Protein AF-A0A2M8AW47-F1 (afdb_monomer_lite)

Secondary structure (DSSP, 8-state):
-HHHHHHHHHHHHHHHHHTTPPPP-STTHHHHHHHHHHTTS-GGG--HHHHHHHHHHHHHHHHHHHHTTT---HHHHHHHHHHHHHHHHHHHHHHHHHHHHHHHHT-

Structure (mmCIF, N/CA/C/O backbone):
data_AF-A0A2M8AW47-F1
#
_entry.id   AF-A0A2M8AW47-F1
#
loop_
_atom_site.group_PDB
_atom_site.id
_atom_site.type_symbol
_atom_site.label_atom_id
_atom_site.label_alt_id
_atom_site.label_comp_id
_atom_site.label_asym_id
_atom_site.label_entity_id
_atom_site.label_seq_id
_atom_site.pdbx_PDB_ins_code
_atom_site.Cartn_x
_atom_site.Cartn_y
_atom_site.Cartn_z
_atom_site.occupancy
_atom_site.B_iso_or_equiv
_atom_site.auth_seq_id
_atom_site.auth_comp_id
_atom_site.auth_asym_id
_atom_site.auth_atom_id
_atom_site.pdbx_PDB_model_num
ATOM 1 N N . MET A 1 1 ? 0.399 0.342 -16.537 1.00 53.62 1 MET A N 1
ATOM 2 C CA . MET A 1 1 ? 1.159 0.002 -15.313 1.00 53.62 1 MET A CA 1
ATOM 3 C C . MET A 1 1 ? 1.025 1.059 -14.212 1.00 53.62 1 MET A C 1
ATOM 5 O O . MET A 1 1 ? 0.530 0.715 -13.153 1.00 53.62 1 MET A O 1
ATOM 9 N N . PHE A 1 2 ? 1.339 2.343 -14.457 1.00 59.19 2 PHE A N 1
ATOM 10 C CA . PHE A 1 2 ? 1.214 3.436 -13.462 1.00 59.19 2 PHE A CA 1
ATOM 11 C C . PHE A 1 2 ? -0.138 3.516 -12.734 1.00 59.19 2 PHE A C 1
ATOM 13 O O . PHE A 1 2 ? -0.199 3.799 -11.542 1.00 59.19 2 PHE A O 1
ATOM 20 N N . ARG A 1 3 ? -1.228 3.218 -13.450 1.00 70.88 3 ARG A N 1
ATOM 21 C CA . ARG A 1 3 ? -2.591 3.257 -12.907 1.00 70.88 3 ARG A CA 1
ATOM 22 C C . ARG A 1 3 ? -2.850 2.208 -11.822 1.00 70.88 3 ARG A C 1
ATOM 24 O O . ARG A 1 3 ? -3.709 2.454 -10.990 1.00 70.88 3 ARG A O 1
ATOM 31 N N . TYR A 1 4 ? -2.128 1.084 -11.814 1.00 75.25 4 TYR A N 1
ATOM 32 C CA . TYR A 1 4 ? -2.319 0.027 -10.815 1.00 75.25 4 TYR A CA 1
ATOM 33 C C . TYR A 1 4 ? -1.835 0.483 -9.432 1.00 75.25 4 TYR A C 1
ATOM 35 O O . TYR A 1 4 ? -2.588 0.438 -8.466 1.00 75.25 4 TYR A O 1
ATOM 43 N N . TYR A 1 5 ? -0.622 1.039 -9.362 1.00 76.12 5 TYR A N 1
ATOM 44 C CA . TYR A 1 5 ? -0.060 1.590 -8.122 1.00 76.12 5 TYR A CA 1
ATOM 45 C C . TYR A 1 5 ? -0.893 2.751 -7.590 1.00 76.12 5 TYR A C 1
ATOM 47 O O . TYR A 1 5 ? -1.261 2.767 -6.419 1.00 76.12 5 TYR A O 1
ATOM 55 N N . ASN A 1 6 ? -1.255 3.681 -8.480 1.00 76.62 6 ASN A N 1
ATOM 56 C CA . ASN A 1 6 ? -2.096 4.815 -8.116 1.00 76.62 6 ASN A CA 1
ATOM 57 C C . ASN A 1 6 ? -3.474 4.353 -7.623 1.00 76.62 6 ASN A C 1
ATOM 59 O O . ASN A 1 6 ? -4.043 4.993 -6.751 1.00 76.62 6 ASN A O 1
ATOM 63 N N . ALA A 1 7 ? -4.025 3.257 -8.161 1.00 81.94 7 ALA A N 1
ATOM 64 C CA . ALA A 1 7 ? -5.298 2.716 -7.696 1.00 81.94 7 ALA A CA 1
ATOM 65 C C . ALA A 1 7 ? -5.202 2.178 -6.263 1.00 81.94 7 ALA A C 1
ATOM 67 O O . ALA A 1 7 ? -6.089 2.473 -5.468 1.00 81.94 7 ALA A O 1
ATOM 68 N N . ILE A 1 8 ? -4.126 1.456 -5.924 1.00 83.44 8 ILE A N 1
ATOM 69 C CA . ILE A 1 8 ? -3.880 0.977 -4.554 1.00 83.44 8 ILE A CA 1
ATOM 70 C C . ILE A 1 8 ? -3.743 2.165 -3.599 1.00 83.44 8 ILE A C 1
ATOM 72 O O . ILE A 1 8 ? -4.471 2.252 -2.617 1.00 83.44 8 ILE A O 1
ATOM 76 N N . GLU A 1 9 ? -2.872 3.123 -3.915 1.00 83.69 9 GLU A N 1
ATOM 77 C CA . GLU A 1 9 ? -2.648 4.305 -3.075 1.00 83.69 9 GLU A CA 1
ATOM 78 C C . GLU A 1 9 ? -3.932 5.135 -2.904 1.00 83.69 9 GLU A C 1
ATOM 80 O O . GLU A 1 9 ? -4.297 5.508 -1.790 1.00 83.69 9 GLU A O 1
ATOM 85 N N . HIS A 1 10 ? -4.683 5.365 -3.985 1.00 86.62 10 HIS A N 1
ATOM 86 C CA . HIS A 1 10 ? -5.966 6.064 -3.917 1.00 86.62 10 HIS A CA 1
ATOM 87 C C . HIS A 1 10 ? -7.014 5.304 -3.102 1.00 86.62 10 HIS A C 1
ATOM 89 O O . HIS A 1 10 ? -7.840 5.945 -2.452 1.00 86.62 10 HIS A O 1
ATOM 95 N N . LEU A 1 11 ? -7.011 3.970 -3.137 1.00 86.88 11 LEU A N 1
ATOM 96 C CA . LEU A 1 11 ? -7.920 3.159 -2.332 1.00 86.88 11 LEU A CA 1
ATOM 97 C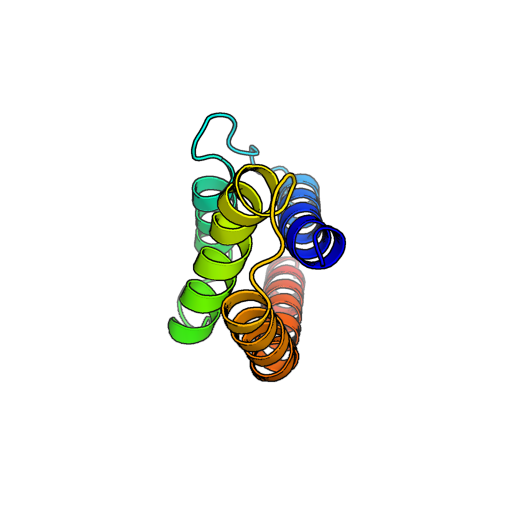 C . LEU A 1 11 ? -7.625 3.340 -0.840 1.00 86.88 11 LEU A C 1
ATOM 99 O O . LEU A 1 11 ? -8.548 3.625 -0.080 1.00 86.88 11 LEU A O 1
ATOM 103 N N . ILE A 1 12 ? -6.349 3.285 -0.445 1.00 87.19 12 ILE A N 1
ATOM 104 C CA . ILE A 1 12 ? -5.920 3.539 0.939 1.00 87.19 12 ILE A CA 1
ATOM 105 C C . ILE A 1 12 ? -6.330 4.952 1.374 1.00 87.19 12 ILE A C 1
ATOM 107 O O . ILE A 1 12 ? -6.983 5.119 2.399 1.00 87.19 12 ILE A O 1
ATOM 111 N N . ILE A 1 13 ? -6.022 5.973 0.568 1.00 87.56 13 ILE A N 1
ATOM 112 C CA . ILE A 1 13 ? -6.381 7.370 0.861 1.00 87.56 13 ILE A CA 1
ATOM 113 C C . ILE A 1 13 ? -7.895 7.526 1.048 1.00 87.56 13 ILE A C 1
ATOM 115 O O . ILE A 1 13 ? -8.339 8.236 1.948 1.00 87.56 13 ILE A O 1
ATOM 119 N N . ARG A 1 14 ? -8.708 6.885 0.200 1.00 87.69 14 ARG A N 1
ATOM 120 C CA . ARG A 1 14 ? -10.173 6.935 0.320 1.00 87.69 14 ARG A CA 1
ATOM 121 C C . ARG A 1 14 ? -10.666 6.281 1.608 1.00 87.69 14 ARG A C 1
ATOM 123 O O . ARG A 1 14 ? -11.559 6.845 2.232 1.00 87.69 14 ARG A O 1
ATOM 130 N N . LEU A 1 15 ? -10.077 5.155 2.013 1.00 85.06 15 LEU A N 1
ATOM 131 C CA . LEU A 1 15 ? -10.395 4.499 3.284 1.00 85.06 15 LEU A CA 1
ATOM 132 C C . LEU A 1 15 ? -10.045 5.396 4.478 1.00 85.06 15 LEU A C 1
ATOM 134 O O . LEU A 1 15 ? -10.895 5.621 5.333 1.00 85.06 15 LEU A O 1
ATOM 138 N N . LEU A 1 16 ? -8.850 5.993 4.496 1.00 86.62 16 LEU A N 1
ATOM 139 C CA . LEU A 1 16 ? -8.454 6.920 5.564 1.00 86.62 16 LEU A CA 1
ATOM 140 C C . LEU A 1 16 ? -9.388 8.137 5.648 1.00 86.62 16 LEU A C 1
ATOM 142 O O . LEU A 1 16 ? -9.807 8.509 6.741 1.00 86.62 16 LEU A O 1
ATOM 146 N N . LYS A 1 17 ? -9.794 8.712 4.503 1.00 87.31 17 LYS A N 1
ATOM 147 C CA . LYS A 1 17 ? -10.786 9.806 4.469 1.00 87.31 17 LYS A CA 1
ATOM 148 C C . LYS A 1 17 ? -12.135 9.387 5.031 1.00 87.31 17 LYS A C 1
ATOM 150 O O . LYS A 1 17 ? -12.729 10.153 5.782 1.00 87.31 17 LYS A O 1
ATOM 155 N N . TYR A 1 18 ? -12.619 8.206 4.650 1.00 85.62 18 TYR A N 1
ATOM 156 C CA . TYR A 1 18 ? -13.878 7.665 5.159 1.00 85.62 18 TYR A CA 1
ATOM 157 C C . TYR A 1 18 ? -13.847 7.548 6.689 1.00 85.62 18 TYR A C 1
ATOM 159 O O . TYR A 1 18 ? -14.783 7.972 7.359 1.00 85.62 18 TYR A O 1
ATOM 167 N N . LEU A 1 19 ? -12.719 7.092 7.235 1.00 83.69 19 LEU A N 1
ATOM 168 C CA . LEU A 1 19 ? -12.489 6.952 8.674 1.00 83.69 19 LEU A CA 1
ATOM 169 C C . LEU A 1 19 ? -12.087 8.258 9.379 1.00 83.69 19 LEU A C 1
ATOM 171 O O . LEU A 1 19 ? -11.806 8.243 10.574 1.00 83.69 19 LEU A O 1
ATOM 175 N N . LYS A 1 20 ? -12.060 9.392 8.662 1.00 87.38 20 LYS A N 1
ATOM 176 C CA . LYS A 1 20 ? -11.639 10.711 9.172 1.00 87.38 20 LYS A CA 1
ATOM 177 C C . LYS A 1 20 ? -10.229 10.717 9.782 1.00 87.38 20 LYS A C 1
ATOM 179 O O . LYS A 1 20 ? -9.947 11.495 10.690 1.00 87.38 20 LYS A O 1
ATOM 184 N N . ILE A 1 21 ? -9.341 9.873 9.262 1.00 85.81 21 ILE A N 1
ATOM 185 C CA . ILE A 1 21 ? -7.932 9.815 9.656 1.00 85.81 21 ILE A CA 1
ATOM 186 C C . ILE A 1 21 ? -7.147 10.808 8.807 1.00 85.81 21 ILE A C 1
ATOM 188 O O . ILE A 1 21 ? -7.361 10.925 7.596 1.00 85.81 21 ILE A O 1
ATOM 192 N N . GLU A 1 22 ? -6.233 11.530 9.449 1.00 86.06 22 GLU A N 1
ATOM 193 C CA . GLU A 1 22 ? -5.347 12.460 8.764 1.00 86.06 22 GLU A CA 1
ATOM 194 C C . GLU A 1 22 ? -4.485 11.724 7.730 1.00 86.06 22 GLU A C 1
ATOM 196 O O . GLU A 1 22 ? -3.909 10.671 8.004 1.00 86.06 22 GLU A O 1
ATOM 201 N N . ILE A 1 23 ? -4.411 12.275 6.517 1.00 83.75 23 ILE A N 1
ATOM 202 C CA . ILE A 1 23 ? -3.606 11.696 5.442 1.00 83.75 23 ILE A CA 1
ATOM 203 C C . ILE A 1 23 ? -2.202 12.290 5.527 1.00 83.75 23 ILE A C 1
ATOM 205 O O . ILE A 1 23 ? -2.056 13.501 5.331 1.00 83.75 23 ILE A O 1
ATOM 209 N N . PRO A 1 24 ? -1.165 11.465 5.739 1.00 81.88 24 PRO A N 1
ATOM 210 C CA . PRO A 1 24 ? 0.205 11.945 5.773 1.00 81.88 24 PRO A CA 1
ATOM 211 C C . PRO A 1 24 ? 0.594 12.621 4.457 1.00 81.88 24 PRO A C 1
ATOM 213 O O . PRO A 1 24 ? 0.318 12.119 3.365 1.00 81.88 24 PRO A O 1
ATOM 216 N N . SER A 1 25 ? 1.279 13.756 4.559 1.00 75.44 25 SER A N 1
ATOM 217 C CA . SER A 1 25 ? 1.797 14.506 3.414 1.00 75.44 25 SER A CA 1
ATOM 218 C C . SER A 1 25 ? 3.325 14.592 3.476 1.00 75.44 25 SER A C 1
ATOM 220 O O . SER A 1 25 ? 3.910 14.536 4.554 1.00 75.44 25 SER A O 1
ATOM 222 N N . GLY A 1 26 ? 3.987 14.687 2.318 1.00 75.19 26 GLY A N 1
ATOM 223 C CA . GLY A 1 26 ? 5.446 14.812 2.233 1.00 75.19 26 GLY A CA 1
ATOM 224 C C . GLY A 1 26 ? 6.131 13.747 1.366 1.00 75.19 26 GLY A C 1
ATOM 225 O O . GLY A 1 26 ? 5.463 12.939 0.722 1.00 75.19 26 GLY A O 1
ATOM 226 N N . PRO A 1 27 ? 7.477 13.725 1.331 1.00 64.44 27 PRO A N 1
ATOM 227 C CA . PRO A 1 27 ? 8.259 12.843 0.451 1.00 64.44 27 PRO A CA 1
ATOM 228 C C . PRO A 1 27 ? 8.046 11.341 0.708 1.00 64.44 27 PRO A C 1
ATOM 230 O O . PRO A 1 27 ? 8.192 10.524 -0.202 1.00 64.44 27 PRO A O 1
ATOM 233 N N . PHE A 1 28 ? 7.674 10.980 1.939 1.00 68.50 28 PHE A N 1
ATOM 234 C CA . PHE A 1 28 ? 7.451 9.603 2.392 1.00 68.50 28 PHE A CA 1
ATOM 235 C C . PHE A 1 28 ? 5.968 9.267 2.601 1.00 68.50 28 PHE A C 1
ATOM 237 O O . PHE A 1 28 ? 5.648 8.192 3.107 1.00 68.50 28 PHE A O 1
ATOM 244 N N . SER A 1 29 ? 5.067 10.142 2.135 1.00 73.38 29 SER A N 1
ATOM 245 C CA . SER A 1 29 ? 3.618 10.035 2.342 1.00 73.38 29 SER A CA 1
ATOM 246 C C . SER A 1 29 ? 3.053 8.664 1.984 1.00 73.38 29 SER A C 1
ATOM 248 O O . SER A 1 29 ? 2.213 8.150 2.706 1.00 73.38 29 SER A O 1
ATOM 250 N N . HIS A 1 30 ? 3.542 8.031 0.919 1.00 73.75 30 HIS A N 1
ATOM 251 C CA . HIS A 1 30 ? 3.114 6.699 0.490 1.00 73.75 30 HIS A CA 1
ATOM 252 C C . HIS A 1 30 ? 3.302 5.630 1.587 1.00 73.75 30 HIS A C 1
ATOM 254 O O . HIS A 1 30 ? 2.387 4.854 1.856 1.00 73.75 30 HIS A O 1
ATOM 260 N N . ARG A 1 31 ? 4.455 5.618 2.267 1.00 78.00 31 ARG A N 1
ATOM 261 C CA . ARG A 1 31 ? 4.742 4.674 3.356 1.00 78.00 31 ARG A CA 1
ATOM 262 C C . ARG A 1 31 ? 3.935 5.015 4.603 1.00 78.00 31 ARG A C 1
ATOM 264 O O . ARG A 1 31 ? 3.372 4.130 5.240 1.00 78.00 31 ARG A O 1
ATOM 271 N N . ASP A 1 32 ? 3.862 6.298 4.932 1.00 82.69 32 ASP A N 1
ATOM 272 C CA . ASP A 1 32 ? 3.157 6.757 6.126 1.00 82.69 32 ASP A CA 1
ATOM 273 C C . ASP A 1 32 ? 1.641 6.538 6.000 1.00 82.69 32 ASP A C 1
ATOM 275 O O . ASP A 1 32 ? 0.987 6.165 6.969 1.00 82.69 32 ASP A O 1
ATOM 279 N N . THR A 1 33 ? 1.090 6.658 4.788 1.00 85.50 33 THR A N 1
ATOM 280 C CA . THR A 1 33 ? -0.319 6.360 4.480 1.00 85.50 33 THR A CA 1
ATOM 281 C C . THR A 1 33 ? -0.629 4.877 4.706 1.00 85.50 33 THR A C 1
ATOM 283 O O . THR A 1 33 ? -1.658 4.549 5.292 1.00 85.50 33 THR A O 1
ATOM 286 N N . LEU A 1 34 ? 0.260 3.965 4.292 1.00 84.25 34 LEU A N 1
ATOM 287 C CA . LEU A 1 34 ? 0.076 2.537 4.564 1.00 84.25 34 LEU A CA 1
ATOM 288 C C . LEU A 1 34 ? 0.161 2.237 6.065 1.00 84.25 34 LEU A C 1
ATOM 290 O O . LEU A 1 34 ? -0.674 1.503 6.580 1.00 84.25 34 LEU A O 1
ATOM 294 N N . LYS A 1 35 ? 1.110 2.841 6.787 1.00 83.75 35 LYS A N 1
ATOM 295 C CA . LYS A 1 35 ? 1.200 2.692 8.249 1.00 83.75 35 LYS A CA 1
ATOM 296 C C . LYS A 1 35 ? -0.057 3.180 8.967 1.00 83.75 35 LYS A C 1
ATOM 298 O O . LYS A 1 35 ? -0.508 2.517 9.891 1.00 83.75 35 LYS A O 1
ATOM 303 N N . ALA A 1 36 ? -0.633 4.299 8.526 1.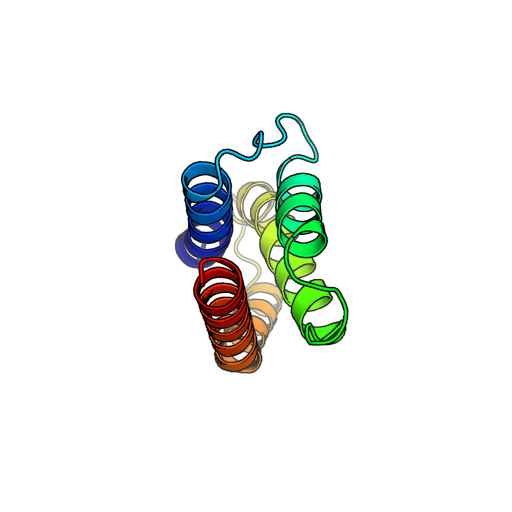00 84.56 36 ALA A N 1
ATOM 304 C CA . ALA A 1 36 ? -1.887 4.817 9.069 1.00 84.56 36 ALA A CA 1
ATOM 305 C C . ALA A 1 36 ? -3.074 3.872 8.814 1.00 84.56 36 ALA A C 1
ATOM 307 O O . ALA A 1 36 ? -3.984 3.797 9.631 1.00 84.56 36 ALA A O 1
ATOM 308 N N . LEU A 1 37 ? -3.068 3.131 7.699 1.00 83.00 37 LEU A N 1
ATOM 309 C CA . LEU A 1 37 ? -4.044 2.065 7.458 1.00 83.00 37 LEU A CA 1
ATOM 310 C C . LEU A 1 37 ? -3.787 0.852 8.361 1.00 83.00 37 LEU A C 1
ATOM 312 O O . LEU A 1 37 ? -4.725 0.250 8.868 1.00 83.00 37 LEU A O 1
ATOM 316 N N . LEU A 1 38 ? -2.526 0.485 8.571 1.00 81.88 38 LEU A N 1
ATOM 317 C CA . LEU A 1 38 ? -2.187 -0.666 9.403 1.00 81.88 38 LEU A CA 1
ATOM 318 C C . LEU A 1 38 ? -2.463 -0.428 10.888 1.00 81.88 38 LEU A C 1
ATOM 320 O O . LEU A 1 38 ? -2.824 -1.366 11.581 1.00 81.88 38 LEU A O 1
ATOM 324 N N . SER A 1 39 ? -2.352 0.807 11.380 1.00 79.88 39 SER A N 1
ATOM 325 C CA . SER A 1 39 ? -2.633 1.118 12.787 1.00 79.88 39 SER A CA 1
ATOM 326 C C . SER A 1 39 ? -4.111 0.978 13.167 1.00 79.88 39 SER A C 1
ATOM 328 O O . SER A 1 39 ? -4.423 0.835 14.348 1.00 79.88 39 SER A O 1
ATOM 330 N N . ILE A 1 40 ? -5.022 1.012 12.190 1.00 76.25 40 ILE A N 1
ATOM 331 C CA . ILE A 1 40 ? -6.469 0.849 12.406 1.00 76.25 40 ILE A CA 1
ATOM 332 C C . ILE A 1 40 ? -6.965 -0.569 12.151 1.00 76.25 40 ILE A C 1
ATOM 334 O O . ILE A 1 40 ? -7.944 -1.005 12.755 1.00 76.25 40 ILE A O 1
ATOM 338 N N . THR A 1 41 ? -6.285 -1.320 11.289 1.00 68.94 41 THR A N 1
ATOM 339 C CA . THR A 1 41 ? -6.511 -2.755 11.166 1.00 68.94 41 THR A CA 1
ATOM 340 C C . THR A 1 41 ? -5.797 -3.410 12.334 1.00 68.94 41 THR A C 1
ATOM 342 O O . THR A 1 41 ? -4.575 -3.362 12.388 1.00 68.94 41 THR A O 1
ATOM 345 N N . LYS A 1 42 ? -6.516 -4.002 13.297 1.00 64.88 42 LYS A N 1
ATOM 346 C CA . LYS A 1 42 ? -5.873 -4.769 14.381 1.00 64.88 42 LYS A CA 1
ATOM 347 C C . LYS A 1 42 ? -4.806 -5.676 13.756 1.00 64.88 42 LYS A C 1
ATOM 349 O O . LYS A 1 42 ? -5.160 -6.520 12.940 1.00 64.88 42 LYS A O 1
ATOM 354 N N . GLU A 1 43 ? -3.536 -5.494 14.131 1.00 54.66 43 GLU A N 1
ATOM 355 C CA . GLU A 1 43 ? -2.337 -6.095 13.502 1.00 54.66 43 GLU A CA 1
ATOM 356 C C . GLU A 1 43 ? -2.389 -7.625 13.302 1.00 54.66 43 GLU A C 1
ATOM 358 O O . GLU A 1 43 ? -1.534 -8.200 12.640 1.00 54.66 43 GLU A O 1
ATOM 363 N N . LYS A 1 44 ? -3.382 -8.309 13.877 1.00 52.94 44 LYS A N 1
ATOM 364 C CA . LYS A 1 44 ? -3.450 -9.764 13.985 1.00 52.94 44 LYS A CA 1
ATOM 365 C C . LYS A 1 44 ? -3.843 -10.515 12.709 1.00 52.94 44 LYS A C 1
ATOM 367 O O . LYS A 1 44 ? -3.565 -11.705 12.666 1.00 52.94 44 LYS A O 1
ATOM 372 N N . ASP A 1 45 ? -4.427 -9.866 11.698 1.00 56.50 45 ASP A N 1
ATOM 373 C CA . ASP A 1 45 ? -4.919 -10.551 10.480 1.00 56.50 45 ASP A CA 1
ATOM 374 C C . ASP A 1 45 ? -4.247 -10.103 9.174 1.00 56.50 45 ASP A C 1
ATOM 376 O O . ASP A 1 45 ? -4.650 -10.511 8.079 1.00 56.50 45 ASP A O 1
ATOM 380 N N . VAL A 1 46 ? -3.217 -9.259 9.262 1.00 63.66 46 VAL A N 1
ATOM 381 C CA . VAL A 1 46 ? -2.517 -8.767 8.076 1.00 63.66 46 VAL A CA 1
ATOM 382 C C . VAL A 1 46 ? -1.188 -9.495 7.913 1.00 63.66 46 VAL A C 1
ATOM 384 O O . VAL A 1 46 ? -0.260 -9.328 8.697 1.00 63.66 46 VAL A O 1
ATOM 387 N N . 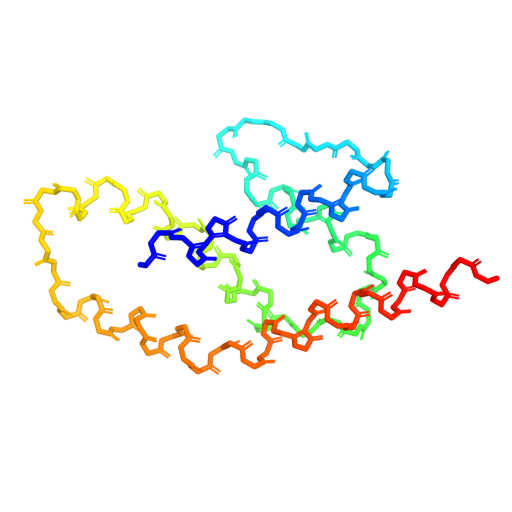ASP A 1 47 ? -1.098 -10.290 6.852 1.00 74.25 47 ASP A N 1
ATOM 388 C CA . ASP A 1 47 ? 0.128 -10.968 6.447 1.00 74.25 47 ASP A CA 1
ATOM 389 C C . ASP A 1 47 ? 1.242 -9.960 6.084 1.00 74.25 47 ASP A C 1
ATOM 391 O O . ASP A 1 47 ? 1.085 -9.114 5.194 1.00 74.25 47 ASP A O 1
ATOM 395 N N . ASN A 1 48 ? 2.386 -10.075 6.765 1.00 75.31 48 ASN A N 1
ATOM 396 C CA . ASN A 1 48 ? 3.557 -9.216 6.575 1.00 75.31 48 ASN A CA 1
ATOM 397 C C . ASN A 1 48 ? 4.124 -9.291 5.151 1.00 75.31 48 ASN A C 1
ATOM 399 O O . ASN A 1 48 ? 4.637 -8.287 4.646 1.00 75.31 48 ASN A O 1
ATOM 403 N N . ASP A 1 49 ? 4.014 -10.443 4.484 1.00 79.00 49 ASP A N 1
ATOM 404 C CA . ASP A 1 49 ? 4.488 -10.586 3.107 1.00 79.00 49 ASP A CA 1
ATOM 405 C C . ASP A 1 49 ? 3.640 -9.738 2.152 1.00 79.00 49 ASP A C 1
ATOM 407 O O . ASP A 1 49 ? 4.174 -9.017 1.303 1.00 79.00 49 ASP A O 1
ATOM 411 N N . THR A 1 50 ? 2.322 -9.717 2.356 1.00 78.69 50 THR A N 1
ATOM 412 C CA . THR A 1 50 ? 1.399 -8.872 1.589 1.00 78.69 50 THR A CA 1
ATOM 413 C C . THR A 1 50 ? 1.660 -7.376 1.812 1.00 78.69 50 THR A C 1
ATOM 415 O O . THR A 1 50 ? 1.673 -6.607 0.845 1.00 78.69 50 THR A O 1
ATOM 418 N N . ILE A 1 51 ? 1.939 -6.950 3.053 1.00 81.00 51 ILE A N 1
ATOM 419 C CA . ILE A 1 51 ? 2.329 -5.557 3.359 1.00 81.00 51 ILE A CA 1
ATOM 420 C C . ILE A 1 51 ? 3.584 -5.176 2.577 1.00 81.00 51 ILE A C 1
ATOM 422 O O . ILE A 1 51 ? 3.612 -4.146 1.902 1.00 81.00 51 ILE A O 1
ATOM 426 N N . LYS A 1 52 ? 4.611 -6.028 2.626 1.00 81.25 52 LYS A N 1
ATOM 427 C CA . LYS A 1 52 ? 5.890 -5.790 1.956 1.00 81.25 52 LYS A CA 1
ATOM 428 C C . LYS A 1 52 ? 5.730 -5.687 0.442 1.00 81.25 52 LYS A C 1
ATOM 430 O O . LYS A 1 52 ? 6.382 -4.861 -0.198 1.00 81.25 52 LYS A O 1
ATOM 435 N N . VAL A 1 53 ? 4.841 -6.488 -0.142 1.00 82.12 53 VAL A N 1
ATOM 436 C CA . VAL A 1 53 ? 4.500 -6.365 -1.559 1.00 82.12 53 VAL A CA 1
ATOM 437 C C . VAL A 1 53 ? 3.853 -5.010 -1.853 1.00 82.12 53 VAL A C 1
ATOM 439 O O . VAL A 1 53 ? 4.281 -4.331 -2.785 1.00 82.12 53 VAL A O 1
ATOM 442 N N . ILE A 1 54 ? 2.867 -4.578 -1.064 1.00 81.44 54 ILE A N 1
ATOM 443 C CA . ILE A 1 54 ? 2.208 -3.277 -1.255 1.00 81.44 54 ILE A CA 1
ATOM 444 C C . ILE A 1 54 ? 3.217 -2.126 -1.122 1.00 81.44 54 ILE A C 1
ATOM 446 O O . ILE A 1 54 ? 3.238 -1.244 -1.982 1.00 81.44 54 ILE A O 1
ATOM 450 N N . GLU A 1 55 ? 4.099 -2.163 -0.118 1.00 81.31 55 GLU A N 1
ATOM 451 C CA . GLU A 1 55 ? 5.178 -1.180 0.052 1.00 81.31 55 GLU A CA 1
ATOM 452 C C . GLU A 1 55 ? 6.089 -1.120 -1.179 1.00 81.31 55 GLU A C 1
ATOM 454 O O . GLU A 1 55 ? 6.331 -0.037 -1.720 1.00 81.31 55 GLU A O 1
ATOM 459 N N . ASN A 1 56 ? 6.551 -2.276 -1.667 1.00 78.06 56 ASN A N 1
ATOM 460 C CA . ASN A 1 56 ? 7.411 -2.360 -2.847 1.00 78.06 56 ASN A CA 1
ATOM 461 C C . ASN A 1 56 ? 6.716 -1.813 -4.100 1.00 78.06 56 ASN A C 1
ATOM 463 O O . ASN A 1 56 ? 7.324 -1.067 -4.870 1.00 78.06 56 ASN A O 1
ATOM 467 N N . LEU A 1 57 ? 5.435 -2.135 -4.292 1.00 78.38 57 LEU A N 1
ATOM 468 C CA . LEU A 1 57 ? 4.637 -1.646 -5.417 1.00 78.38 57 LEU A CA 1
ATOM 469 C C . LEU A 1 57 ? 4.431 -0.121 -5.338 1.00 78.38 57 LEU A C 1
ATOM 471 O O . LEU A 1 57 ? 4.557 0.572 -6.350 1.00 78.38 57 LEU A O 1
ATOM 475 N N . MET A 1 58 ? 4.168 0.432 -4.151 1.00 77.19 58 MET A N 1
ATOM 476 C CA . MET A 1 58 ? 4.011 1.880 -3.950 1.00 77.19 58 MET A CA 1
ATOM 477 C C . MET A 1 58 ? 5.335 2.636 -4.127 1.00 77.19 58 MET A C 1
ATOM 479 O O . MET A 1 58 ? 5.366 3.667 -4.800 1.00 77.19 58 MET A O 1
ATOM 483 N N . ALA A 1 59 ? 6.448 2.106 -3.612 1.00 74.50 59 ALA A N 1
ATOM 484 C CA . ALA A 1 59 ? 7.784 2.668 -3.824 1.00 74.50 59 ALA A CA 1
ATOM 485 C C . ALA A 1 59 ? 8.187 2.631 -5.308 1.00 74.50 59 ALA A C 1
ATOM 487 O O . ALA A 1 59 ? 8.802 3.570 -5.830 1.00 74.50 59 ALA A O 1
ATOM 488 N N . PHE A 1 60 ? 7.782 1.576 -6.021 1.00 72.94 60 PHE A N 1
ATOM 489 C CA . PHE A 1 60 ? 8.066 1.420 -7.439 1.00 72.94 60 PHE A CA 1
ATOM 490 C C . PHE A 1 60 ? 7.450 2.534 -8.298 1.00 72.94 60 PHE A C 1
ATOM 492 O O . PHE A 1 60 ? 8.043 2.892 -9.313 1.00 72.94 60 PHE A O 1
ATOM 499 N N . ARG A 1 61 ? 6.342 3.172 -7.889 1.00 72.62 61 ARG A N 1
ATOM 500 C CA . ARG A 1 61 ? 5.767 4.345 -8.583 1.00 72.62 61 ARG A CA 1
ATOM 501 C C . ARG A 1 61 ? 6.810 5.443 -8.840 1.00 72.62 61 ARG A C 1
ATOM 503 O O . ARG A 1 61 ? 6.835 6.021 -9.932 1.00 72.62 61 ARG A O 1
ATOM 510 N N . HIS A 1 62 ? 7.702 5.701 -7.881 1.00 67.31 62 HIS A N 1
ATOM 511 C CA . HIS A 1 62 ? 8.759 6.718 -8.003 1.00 67.31 62 HIS A CA 1
ATOM 512 C C . HIS A 1 62 ? 9.837 6.311 -9.007 1.00 67.31 62 HIS A C 1
ATOM 514 O O . HIS A 1 62 ? 10.289 7.127 -9.811 1.00 67.31 62 HIS A O 1
ATOM 520 N N . ILE A 1 63 ? 10.208 5.032 -9.000 1.00 65.62 63 ILE A N 1
ATOM 521 C CA . ILE A 1 63 ? 11.212 4.450 -9.898 1.00 65.62 63 ILE A CA 1
ATOM 522 C C . ILE A 1 63 ? 10.663 4.375 -11.327 1.00 65.62 63 ILE A C 1
ATOM 524 O O . ILE A 1 63 ? 11.332 4.784 -12.273 1.00 65.62 63 ILE A O 1
ATOM 528 N N . ALA A 1 64 ? 9.423 3.911 -11.480 1.00 66.50 64 ALA A N 1
ATOM 529 C CA . ALA A 1 64 ? 8.706 3.827 -12.743 1.00 66.50 64 ALA A CA 1
ATOM 530 C C . ALA A 1 64 ? 8.680 5.185 -13.454 1.00 66.50 64 ALA A C 1
ATOM 532 O O . ALA A 1 64 ? 9.030 5.289 -14.627 1.00 66.50 64 ALA A O 1
ATOM 533 N N . THR A 1 65 ? 8.308 6.231 -12.714 1.00 65.62 65 THR A N 1
ATOM 534 C CA . THR A 1 65 ? 8.105 7.575 -13.268 1.00 65.62 65 THR A CA 1
ATOM 535 C C . THR A 1 65 ? 9.432 8.224 -13.663 1.00 65.62 65 THR A C 1
ATOM 537 O O . THR A 1 65 ? 9.496 8.903 -14.682 1.00 65.62 65 THR A O 1
ATOM 540 N N . LYS A 1 66 ? 10.509 7.985 -12.898 1.00 63.50 66 LYS A N 1
ATOM 541 C CA . LYS A 1 66 ? 11.830 8.578 -13.165 1.00 63.50 66 LYS A CA 1
ATOM 542 C C . LYS A 1 66 ? 12.660 7.817 -14.201 1.00 63.50 66 LYS A C 1
ATOM 544 O O . LYS A 1 66 ? 13.371 8.444 -14.973 1.00 63.50 66 LYS A O 1
ATOM 549 N N . ILE A 1 67 ? 12.599 6.484 -14.213 1.00 58.44 67 ILE A N 1
ATOM 550 C CA . ILE A 1 67 ? 13.498 5.649 -15.030 1.00 58.44 67 ILE A CA 1
ATOM 551 C C . ILE A 1 67 ? 12.855 5.269 -16.367 1.00 58.44 67 ILE A C 1
ATOM 553 O O . ILE A 1 67 ? 13.509 5.312 -17.405 1.00 58.44 67 ILE A O 1
ATOM 557 N N . TYR A 1 68 ? 11.563 4.936 -16.372 1.00 60.84 68 TYR A N 1
ATOM 558 C CA . TYR A 1 68 ? 10.899 4.401 -17.567 1.00 60.84 68 TYR A CA 1
ATOM 559 C C . TYR A 1 68 ? 10.233 5.476 -18.426 1.00 60.84 68 TYR A C 1
ATOM 561 O O . TYR A 1 68 ? 9.695 5.152 -19.480 1.00 60.84 68 TYR A O 1
ATOM 569 N N . GLY A 1 69 ? 10.293 6.745 -18.009 1.00 58.69 69 GLY A N 1
ATOM 57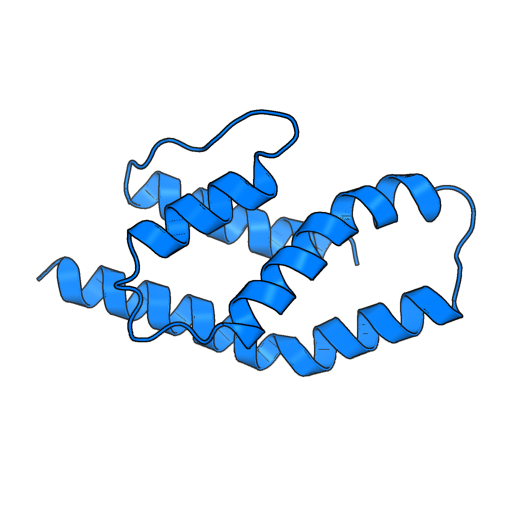0 C CA . GLY A 1 69 ? 9.900 7.877 -18.850 1.00 58.69 69 GLY A CA 1
ATOM 571 C C . GLY A 1 69 ? 10.834 8.100 -20.047 1.00 58.69 69 GLY A C 1
ATOM 572 O O . GLY A 1 69 ? 10.417 8.727 -21.013 1.00 58.69 69 GLY A O 1
ATOM 573 N N . PHE A 1 70 ? 12.062 7.561 -20.004 1.00 59.62 70 PHE A N 1
ATOM 574 C CA . PHE A 1 70 ? 13.093 7.804 -21.023 1.00 59.62 70 PHE A CA 1
ATOM 575 C C . PHE A 1 70 ? 13.664 6.528 -21.667 1.00 59.62 70 PHE A C 1
ATOM 577 O O . PHE A 1 70 ? 14.012 6.561 -22.842 1.00 59.62 70 PHE A O 1
ATOM 584 N N . LEU A 1 71 ? 13.733 5.393 -20.952 1.00 65.50 71 LEU A N 1
ATOM 585 C CA . LEU A 1 71 ? 14.197 4.107 -21.499 1.00 65.50 71 LEU A CA 1
ATOM 586 C C . LEU A 1 71 ? 13.458 2.925 -20.855 1.00 65.50 71 LEU A C 1
ATOM 588 O O . LEU A 1 71 ? 13.570 2.673 -19.653 1.00 65.50 71 LEU A O 1
ATOM 592 N N . ILE A 1 72 ? 12.714 2.164 -21.663 1.00 68.19 72 ILE A N 1
ATOM 593 C CA . ILE A 1 72 ? 12.014 0.962 -21.196 1.00 68.19 72 ILE A CA 1
ATOM 594 C C . ILE A 1 72 ? 13.022 -0.178 -21.008 1.00 68.19 72 ILE A C 1
ATOM 596 O O . ILE A 1 72 ? 13.570 -0.705 -21.973 1.00 68.19 72 ILE A O 1
ATOM 600 N N . ASN A 1 73 ? 13.224 -0.613 -19.762 1.00 75.56 73 ASN A N 1
ATOM 601 C CA . ASN A 1 73 ? 13.930 -1.859 -19.464 1.00 75.56 73 ASN A CA 1
ATOM 602 C C . ASN A 1 73 ? 12.932 -3.029 -19.398 1.00 75.56 73 ASN A C 1
ATOM 604 O O . ASN A 1 73 ? 12.264 -3.232 -18.382 1.00 75.56 73 ASN A O 1
ATOM 608 N N . TRP A 1 74 ? 12.838 -3.800 -20.481 1.00 77.69 74 TRP A N 1
ATOM 609 C CA . TRP A 1 74 ? 11.895 -4.916 -20.619 1.00 77.69 74 TRP A CA 1
ATOM 610 C C . TRP A 1 74 ? 12.074 -6.022 -19.577 1.00 77.69 74 TRP A C 1
ATOM 612 O O . TRP A 1 74 ? 11.083 -6.542 -19.066 1.00 77.69 74 TRP A O 1
ATOM 622 N N . SER A 1 75 ? 13.316 -6.357 -19.219 1.00 78.50 75 SER A N 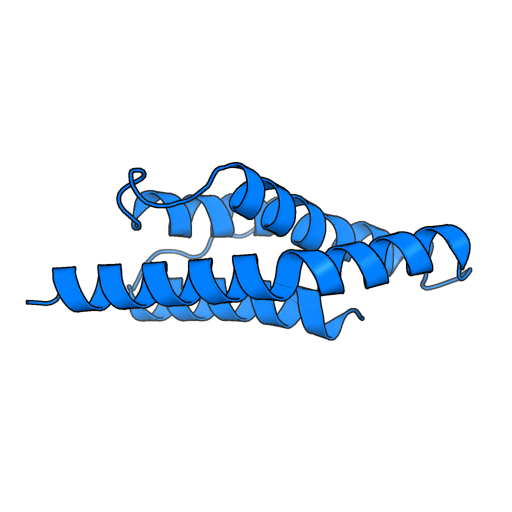1
ATOM 623 C CA . SER A 1 75 ? 13.597 -7.393 -18.222 1.00 78.50 75 SER A CA 1
ATOM 624 C C . SER A 1 75 ? 13.025 -7.011 -16.863 1.00 78.50 75 SER A C 1
ATOM 626 O O . SER A 1 75 ? 12.313 -7.802 -16.252 1.00 78.50 75 SER A O 1
ATOM 628 N N . LYS A 1 76 ? 13.257 -5.771 -16.420 1.00 73.06 76 LYS A N 1
ATOM 629 C CA . LYS A 1 76 ? 12.677 -5.268 -15.171 1.00 73.06 76 LYS A CA 1
ATOM 630 C C . LYS A 1 76 ? 11.152 -5.184 -15.257 1.00 73.06 76 LYS A C 1
ATOM 632 O O . LYS A 1 76 ? 10.480 -5.635 -14.335 1.00 73.06 76 LYS A O 1
ATOM 637 N N . LEU A 1 77 ? 10.606 -4.682 -16.370 1.00 76.38 77 LEU A N 1
ATOM 638 C CA . LEU A 1 77 ? 9.157 -4.594 -16.586 1.00 76.38 77 LEU A CA 1
ATOM 639 C C . LEU A 1 77 ? 8.471 -5.961 -16.453 1.00 76.38 77 LEU A C 1
ATOM 641 O O . LEU A 1 77 ? 7.421 -6.057 -15.826 1.00 76.38 77 LEU A O 1
ATOM 645 N N . LYS A 1 78 ? 9.083 -7.019 -16.993 1.00 81.12 78 LYS A N 1
ATOM 646 C CA . LYS A 1 78 ? 8.569 -8.390 -16.908 1.00 81.12 78 LYS A CA 1
ATOM 647 C C . LYS A 1 78 ? 8.479 -8.895 -15.466 1.00 81.12 78 LYS A C 1
ATOM 649 O O . LYS A 1 78 ? 7.468 -9.495 -15.116 1.00 81.12 78 LYS A O 1
ATOM 654 N N . PHE A 1 79 ? 9.493 -8.636 -14.637 1.00 80.62 79 PHE A N 1
ATOM 655 C CA . PHE A 1 79 ? 9.440 -8.984 -13.211 1.00 80.62 79 PHE A CA 1
ATOM 656 C C . PHE A 1 79 ? 8.293 -8.266 -12.508 1.00 80.62 79 PHE A C 1
ATOM 658 O O . PHE A 1 79 ? 7.522 -8.892 -11.801 1.00 80.62 79 PHE A O 1
ATOM 665 N N . ILE A 1 80 ? 8.104 -6.985 -12.804 1.00 74.69 80 ILE A N 1
ATOM 666 C CA . ILE A 1 80 ? 7.046 -6.188 -12.185 1.00 74.69 80 ILE A CA 1
ATOM 667 C C . ILE A 1 80 ? 5.647 -6.655 -12.606 1.00 74.69 80 ILE A C 1
ATOM 669 O O . ILE A 1 80 ? 4.751 -6.726 -11.771 1.00 74.69 80 ILE A O 1
ATOM 673 N N . ILE A 1 81 ? 5.436 -6.963 -13.892 1.00 80.81 81 ILE A N 1
ATOM 674 C CA . ILE A 1 81 ? 4.162 -7.535 -14.361 1.00 80.81 81 ILE A CA 1
ATOM 675 C C . ILE A 1 81 ? 3.886 -8.840 -13.616 1.00 80.81 81 ILE A C 1
ATOM 677 O O . ILE A 1 81 ? 2.792 -9.015 -13.086 1.00 80.81 81 ILE A O 1
ATOM 681 N N . ARG A 1 82 ? 4.897 -9.708 -13.516 1.00 83.75 82 ARG A N 1
ATOM 682 C CA . ARG A 1 82 ? 4.787 -10.977 -12.800 1.00 83.75 82 ARG A CA 1
ATOM 683 C C . ARG A 1 82 ? 4.455 -10.769 -11.322 1.00 83.75 82 ARG A C 1
ATOM 685 O O . ARG A 1 82 ? 3.549 -11.427 -10.831 1.00 83.75 82 ARG A O 1
ATOM 692 N N . ASP A 1 83 ? 5.123 -9.840 -10.642 1.00 78.88 83 ASP A N 1
ATOM 693 C CA . ASP A 1 83 ? 4.869 -9.533 -9.229 1.00 78.88 83 ASP A CA 1
ATOM 694 C C . ASP A 1 83 ? 3.444 -9.005 -9.011 1.00 78.88 83 ASP A C 1
ATOM 696 O O . ASP A 1 83 ? 2.790 -9.360 -8.028 1.00 78.88 83 ASP A O 1
ATOM 700 N N . ILE A 1 84 ? 2.925 -8.188 -9.938 1.00 81.56 84 ILE A N 1
ATOM 701 C CA . ILE A 1 84 ? 1.524 -7.747 -9.911 1.00 81.56 84 ILE A CA 1
ATOM 702 C C . ILE A 1 84 ? 0.590 -8.950 -10.052 1.00 81.56 84 ILE A C 1
ATOM 704 O O . ILE A 1 84 ? -0.336 -9.087 -9.255 1.00 81.56 84 ILE A O 1
ATOM 708 N N . GLU A 1 85 ? 0.820 -9.819 -11.038 1.00 85.06 85 GLU A N 1
ATOM 709 C CA . GLU A 1 85 ? -0.022 -10.994 -11.292 1.00 85.06 85 GLU A CA 1
ATOM 710 C C . GLU A 1 85 ? -0.043 -11.953 -10.100 1.00 85.06 85 GLU A C 1
ATOM 712 O O . GLU A 1 85 ? -1.116 -12.379 -9.669 1.00 85.06 85 GLU A O 1
ATOM 717 N N . THR A 1 86 ? 1.122 -12.258 -9.523 1.00 85.94 86 THR A N 1
ATOM 718 C CA . THR A 1 86 ? 1.225 -13.192 -8.396 1.00 85.94 86 THR A CA 1
ATOM 719 C C . THR A 1 86 ? 0.610 -12.628 -7.123 1.00 85.94 86 THR A C 1
ATOM 721 O O . THR A 1 86 ? 0.038 -13.377 -6.332 1.00 85.94 86 THR A O 1
ATOM 724 N N . SER A 1 87 ? 0.683 -11.311 -6.933 1.00 83.38 87 SER A N 1
ATOM 725 C CA . SER A 1 87 ? 0.289 -10.682 -5.671 1.00 83.38 87 SER A CA 1
ATOM 726 C C . SER A 1 87 ? -1.105 -10.063 -5.699 1.00 83.38 87 SER A C 1
ATOM 728 O O . SER A 1 87 ? -1.642 -9.713 -4.650 1.00 83.38 87 SER A O 1
ATOM 730 N N . HIS A 1 88 ? -1.737 -9.935 -6.870 1.00 85.44 88 HIS A N 1
ATOM 731 C CA . HIS A 1 88 ? -3.049 -9.295 -7.003 1.00 85.44 88 HIS A CA 1
ATOM 732 C C . HIS A 1 88 ? -4.103 -9.910 -6.074 1.00 85.44 88 HIS A C 1
ATOM 734 O O . HIS A 1 88 ? -4.827 -9.190 -5.388 1.00 85.44 88 HIS A O 1
ATOM 740 N N . ASN A 1 89 ? -4.156 -11.242 -5.999 1.00 86.56 89 ASN A N 1
ATOM 741 C CA . ASN A 1 89 ? -5.107 -11.945 -5.139 1.00 86.56 89 ASN A CA 1
ATOM 742 C C . ASN A 1 89 ? -4.855 -11.687 -3.648 1.00 86.56 89 ASN A C 1
ATOM 744 O O . ASN A 1 89 ? -5.813 -11.567 -2.886 1.00 86.56 89 ASN A O 1
ATOM 748 N N . GLN A 1 90 ? -3.591 -11.573 -3.235 1.00 84.06 90 GLN A N 1
ATOM 749 C CA . GLN A 1 90 ? -3.218 -11.247 -1.856 1.00 84.06 90 GLN A CA 1
ATOM 750 C C . GLN A 1 90 ? -3.620 -9.812 -1.513 1.00 84.06 90 GLN A C 1
ATOM 752 O O . GLN A 1 90 ? -4.291 -9.587 -0.512 1.00 84.06 90 GLN A O 1
ATOM 757 N N . ILE A 1 91 ? -3.324 -8.858 -2.401 1.00 84.81 91 ILE A N 1
ATOM 758 C CA . ILE A 1 91 ? -3.713 -7.449 -2.243 1.00 84.81 91 ILE A CA 1
ATOM 759 C C . ILE A 1 91 ? -5.237 -7.314 -2.172 1.00 84.81 91 ILE A C 1
ATOM 761 O O . ILE A 1 91 ? -5.762 -6.591 -1.329 1.00 84.81 91 ILE A O 1
ATOM 765 N N . LYS A 1 92 ? -5.970 -8.032 -3.031 1.00 88.00 92 LYS A 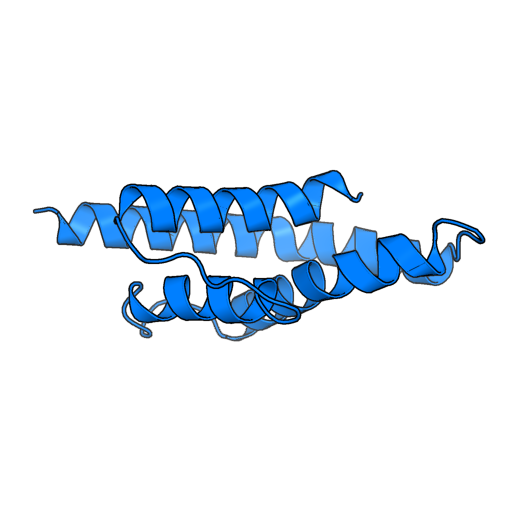N 1
ATOM 766 C CA . LYS A 1 92 ? -7.435 -8.048 -3.000 1.00 88.00 92 LYS A CA 1
ATOM 767 C C . LYS A 1 92 ? -7.952 -8.559 -1.655 1.00 88.00 92 LYS A C 1
ATOM 769 O O . LYS A 1 92 ? -8.783 -7.891 -1.050 1.00 88.00 92 LYS A O 1
ATOM 774 N N . ARG A 1 93 ? -7.445 -9.705 -1.183 1.00 84.56 93 ARG A N 1
ATOM 775 C CA . ARG A 1 93 ? -7.811 -10.268 0.127 1.00 84.56 93 ARG A CA 1
ATOM 776 C C . ARG A 1 93 ? -7.494 -9.306 1.263 1.00 84.56 93 ARG A C 1
ATOM 778 O O . ARG A 1 93 ? -8.342 -9.116 2.120 1.00 84.56 93 ARG A O 1
ATOM 785 N N . PHE A 1 94 ? -6.335 -8.653 1.228 1.00 83.94 94 PHE A N 1
ATOM 786 C CA . PHE A 1 94 ? -5.967 -7.637 2.208 1.00 83.94 94 PHE A CA 1
ATOM 787 C C . PHE A 1 94 ? -7.038 -6.547 2.318 1.00 83.94 94 PHE A C 1
ATOM 789 O O . PHE A 1 94 ? -7.569 -6.329 3.400 1.00 83.94 94 PHE A O 1
ATOM 796 N N . PHE A 1 95 ? -7.422 -5.913 1.206 1.00 84.50 95 PHE A N 1
ATOM 797 C CA . PHE A 1 95 ? -8.445 -4.863 1.242 1.00 84.50 95 PHE A CA 1
ATOM 798 C C . PHE A 1 95 ? -9.833 -5.375 1.636 1.00 84.50 95 PHE A C 1
ATOM 800 O O . PHE A 1 95 ? -10.579 -4.638 2.276 1.00 84.50 95 PHE A O 1
ATOM 807 N N . THR A 1 96 ? -10.183 -6.615 1.283 1.00 85.56 96 THR A N 1
ATOM 808 C CA . THR A 1 96 ? -11.420 -7.246 1.764 1.00 85.56 96 THR A CA 1
ATOM 809 C C . THR A 1 96 ? -11.389 -7.420 3.281 1.00 85.56 96 THR A C 1
ATOM 811 O O . THR A 1 96 ? -12.306 -6.959 3.947 1.00 85.56 96 THR A O 1
ATOM 814 N N . ASN A 1 97 ? -10.302 -7.955 3.840 1.00 81.19 97 ASN A N 1
ATOM 815 C CA . ASN A 1 97 ? -10.151 -8.121 5.287 1.00 81.19 97 ASN A CA 1
ATOM 816 C C . ASN A 1 97 ? -10.181 -6.774 6.021 1.00 81.19 97 ASN A C 1
ATOM 818 O O . ASN A 1 97 ? -10.807 -6.654 7.070 1.00 81.19 97 ASN A O 1
ATOM 822 N N . VAL A 1 98 ? -9.527 -5.745 5.466 1.00 79.50 98 VAL A N 1
ATOM 823 C CA . VAL A 1 98 ? -9.587 -4.377 6.004 1.00 79.50 98 VAL A CA 1
ATOM 824 C C . VAL A 1 98 ? -11.031 -3.873 6.040 1.00 79.50 98 VAL A C 1
ATOM 826 O O . VAL A 1 98 ? -11.457 -3.319 7.051 1.00 79.50 98 VAL A O 1
ATOM 829 N N . LEU A 1 99 ? -11.789 -4.064 4.957 1.00 81.81 99 LEU A N 1
ATOM 830 C CA . LEU A 1 99 ? -13.188 -3.647 4.882 1.00 81.81 99 LEU A CA 1
ATOM 831 C C . LEU A 1 99 ? -14.055 -4.388 5.906 1.00 81.81 99 LEU A C 1
ATOM 833 O O . LEU A 1 99 ? -14.821 -3.744 6.621 1.00 81.81 99 LEU A O 1
ATOM 837 N N . ASP A 1 100 ? -13.901 -5.707 6.006 1.00 81.56 100 ASP A N 1
ATOM 838 C CA . ASP A 1 100 ? -14.637 -6.539 6.959 1.00 81.56 100 ASP A CA 1
ATOM 839 C C . ASP A 1 100 ? -14.324 -6.124 8.405 1.00 81.56 100 ASP A C 1
ATOM 841 O O . ASP A 1 100 ? -15.230 -6.002 9.230 1.00 81.56 100 ASP A O 1
ATOM 845 N N . ALA A 1 101 ? -13.054 -5.833 8.711 1.00 75.94 101 ALA A N 1
ATOM 846 C CA . ALA A 1 101 ? -12.627 -5.366 10.028 1.00 75.94 101 ALA A CA 1
ATOM 847 C C . ALA A 1 101 ? -13.234 -4.001 10.394 1.00 75.94 101 ALA A C 1
ATOM 849 O O . ALA A 1 101 ? -13.661 -3.811 11.533 1.00 75.94 101 ALA A O 1
ATOM 850 N N . ILE A 1 102 ? -13.307 -3.070 9.436 1.00 74.88 102 ILE A N 1
ATOM 851 C CA . ILE A 1 102 ? -13.971 -1.771 9.621 1.00 74.88 102 ILE A CA 1
ATOM 852 C C . ILE A 1 102 ? -15.469 -1.982 9.887 1.00 74.88 102 ILE A C 1
ATOM 854 O O . ILE A 1 102 ? -15.997 -1.475 10.872 1.00 74.88 102 ILE A O 1
ATOM 858 N N . GLN A 1 103 ? -16.147 -2.789 9.066 1.00 74.75 103 GLN A N 1
ATOM 859 C CA . GLN A 1 103 ? -17.584 -3.057 9.206 1.00 74.75 103 GLN A CA 1
ATOM 860 C C . GLN A 1 103 ? -17.943 -3.807 10.496 1.00 74.75 103 GLN A C 1
ATOM 862 O O . GLN A 1 103 ? -19.038 -3.633 11.028 1.00 74.75 103 GLN A O 1
ATOM 867 N N . ALA A 1 104 ? -17.046 -4.656 11.000 1.00 70.88 104 ALA A N 1
ATOM 868 C CA . ALA A 1 104 ? -17.228 -5.358 12.264 1.00 70.88 104 ALA A CA 1
ATOM 869 C C . ALA A 1 104 ? -17.009 -4.453 13.490 1.00 70.88 104 ALA A C 1
ATOM 871 O O . ALA A 1 104 ? -17.579 -4.733 14.541 1.00 70.88 104 ALA A O 1
ATOM 872 N N . GLY A 1 105 ? -16.189 -3.401 13.368 1.00 62.12 105 GLY A N 1
ATOM 873 C CA . GLY A 1 105 ? -15.942 -2.407 14.421 1.00 62.12 105 GLY A CA 1
ATOM 874 C C . GLY A 1 105 ? -16.981 -1.280 14.499 1.00 62.12 105 GLY A C 1
ATOM 875 O O . GLY A 1 105 ? -17.058 -0.621 15.530 1.00 62.12 105 GLY A O 1
ATOM 876 N N . ASP A 1 106 ? -17.780 -1.087 13.445 1.00 51.53 106 ASP A N 1
ATOM 877 C CA . ASP A 1 106 ? -18.905 -0.136 13.381 1.00 51.53 106 ASP A CA 1
ATOM 878 C C . ASP A 1 106 ? -20.217 -0.685 14.009 1.00 51.53 106 ASP A C 1
ATOM 880 O O . ASP A 1 106 ? -21.255 -0.023 13.934 1.00 51.53 106 ASP A O 1
ATOM 884 N N . LYS A 1 107 ? -20.202 -1.893 14.601 1.00 42.56 107 LYS A N 1
ATOM 885 C CA . LYS A 1 107 ? -21.348 -2.515 15.297 1.00 42.56 107 LYS A CA 1
ATOM 886 C C . LYS A 1 107 ? -21.302 -2.348 16.810 1.00 42.56 107 LYS A C 1
ATOM 888 O O . LYS A 1 107 ? -20.209 -2.517 17.393 1.00 42.56 107 LYS A O 1
#

Foldseek 3Di:
DLVVLVVLQVVLVVVCVVVVHDQDDDPCSSVVSLVSLCVLQPVPPQDPVLSVLNVVSNVVSVVCVPPVVVPDDVVVVVVVVVSCVVNVVVSVVNVVSSVVSVVVVVD

InterPro domains:
  IPR048769 HepT-like domain [PF20797] (3-100)

pLDDT: mean 76.36, std 9.7, range [42.56, 88.0]

Organism: NCBI:txid1974546

Radius of gyration: 14.74 Å; chains: 1; bounding box: 36×28×37 Å

Sequence (107 aa):
MFRYYNAIEHLIIRLLKYLKIEIPSGPFSHRDTLKALLSITKEKDVDNDTIKVIENLMAFRHIATKIYGFLINWSKLKFIIRDIETSHNQIKRFFTNVLDAIQAGDK